Protein AF-A0A091LZL6-F1 (afdb_monomer)

Sequence (58 aa):
YKCDKCQECFSQKKTLIIHRRMHSGQSGVVLWCSYCGKTFSHPSNLIRHQRIHTGERP

Foldseek 3Di:
DAAPPPRDDDPDPVVNVVVNCVVPVPLPDQDAAPVPRDTDSDPVVNVVVVCVVVVDDD

InterPro domains:
  IPR013087 Zinc finger C2H2-type [PF00096] (1-23)
  IPR013087 Zinc finger C2H2-type [PF00096] (33-53)
  IPR013087 Zinc finger C2H2-type [PS00028] (3-23)
  IPR013087 Zinc finger C2H2-type [PS00028] (33-53)
  IPR013087 Zinc finger C2H2-type [PS50157] (1-28)
  IPR013087 Zinc finger C2H2-type [PS50157] (31-58)
  IPR013087 Zinc finger C2H2-type [SM00355] (1-23)
  IPR013087 Zinc finger C2H2-type [SM00355] (31-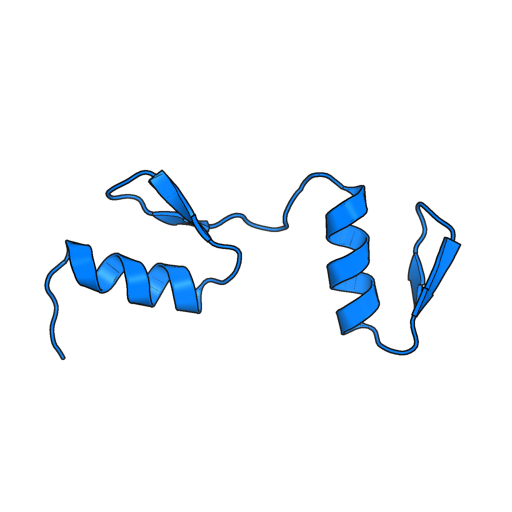53)
  IPR036236 Zinc finger C2H2 superfamily [SSF57667] (1-26)
  IPR036236 Zinc finger C2H2 superfamily [SSF57667] (32-58)

Secondary structure (DSSP, 8-state):
-B-TTT--B-SSHHHHHHHHHHHTS--TT-EEPTTT--EESSHHHHHHHHHHHH----

Mean predicted aligned error: 10.78 Å

Radius of gyration: 15.74 Å; Cα contacts (8 Å, |Δi|>4): 55; chains: 1; bounding box: 34×23×40 Å

Structure (mmCIF, N/CA/C/O backbone):
data_AF-A0A091LZL6-F1
#
_entry.id   AF-A0A091LZL6-F1
#
loop_
_atom_site.group_PDB
_atom_site.id
_atom_site.type_symbol
_atom_site.label_atom_id
_atom_site.label_alt_id
_atom_site.label_comp_id
_atom_site.label_asym_id
_atom_site.label_entity_id
_atom_site.label_seq_id
_atom_site.pdbx_PDB_ins_code
_atom_site.Cartn_x
_atom_site.Cartn_y
_atom_site.Cartn_z
_atom_site.occupancy
_atom_site.B_iso_or_equiv
_atom_site.auth_seq_id
_atom_site.auth_comp_id
_atom_site.auth_asym_id
_atom_site.auth_atom_id
_atom_site.pdbx_PDB_model_num
ATOM 1 N N . TYR A 1 1 ? 18.216 -12.863 -6.389 1.00 80.31 1 TYR A N 1
ATOM 2 C CA . TYR A 1 1 ? 16.792 -12.665 -6.736 1.00 80.31 1 TYR A CA 1
ATOM 3 C C . TYR A 1 1 ? 16.691 -11.672 -7.889 1.00 80.31 1 TYR A C 1
ATOM 5 O O . TYR A 1 1 ? 17.041 -10.518 -7.685 1.00 80.31 1 TYR A O 1
ATOM 13 N N . LYS A 1 2 ? 16.289 -12.108 -9.092 1.00 82.50 2 LYS A N 1
ATOM 14 C CA . LYS A 1 2 ? 16.365 -11.304 -10.328 1.00 82.50 2 LYS A CA 1
ATOM 15 C C . LYS A 1 2 ? 15.013 -10.685 -10.708 1.00 82.50 2 LYS A C 1
ATOM 17 O O . LYS A 1 2 ? 13.966 -11.309 -10.520 1.00 82.50 2 LYS A O 1
ATOM 22 N N . CYS A 1 3 ? 15.027 -9.447 -11.194 1.00 82.69 3 CYS A N 1
ATOM 23 C CA . CYS A 1 3 ? 13.845 -8.782 -11.732 1.00 82.69 3 CYS A CA 1
ATOM 24 C C . CYS A 1 3 ? 13.648 -9.136 -13.205 1.00 82.69 3 CYS A C 1
ATOM 26 O O . CYS A 1 3 ? 14.533 -8.904 -14.017 1.00 82.69 3 CYS A O 1
ATOM 28 N N . ASP A 1 4 ? 12.471 -9.634 -13.572 1.00 80.75 4 ASP A N 1
ATOM 29 C CA . ASP 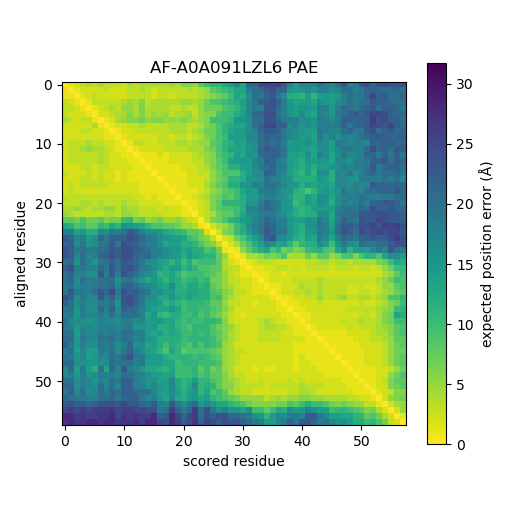A 1 4 ? 12.201 -10.059 -14.951 1.00 80.75 4 ASP A CA 1
ATOM 30 C C . ASP A 1 4 ? 12.041 -8.868 -15.917 1.00 80.75 4 ASP A C 1
ATOM 32 O O . ASP A 1 4 ? 12.253 -9.016 -17.117 1.00 80.75 4 ASP A O 1
ATOM 36 N N . LYS A 1 5 ? 11.725 -7.671 -15.396 1.00 76.81 5 LYS A N 1
ATOM 37 C CA . LYS A 1 5 ? 11.467 -6.453 -16.187 1.00 76.81 5 LYS A CA 1
ATOM 38 C C . LYS A 1 5 ? 12.722 -5.652 -16.540 1.00 76.81 5 LYS A C 1
ATOM 40 O O . LYS A 1 5 ? 12.839 -5.212 -17.674 1.00 76.81 5 LYS A O 1
ATOM 45 N N . CYS A 1 6 ? 13.653 -5.474 -15.603 1.00 83.94 6 CYS A N 1
ATOM 46 C CA . CYS A 1 6 ? 14.895 -4.715 -15.833 1.00 83.94 6 CYS A CA 1
ATOM 47 C C . CYS A 1 6 ? 16.173 -5.527 -15.591 1.00 83.94 6 CYS A C 1
ATOM 49 O O . CYS A 1 6 ? 17.265 -4.975 -15.637 1.00 83.94 6 CYS A O 1
ATOM 51 N N . GLN A 1 7 ? 16.050 -6.829 -15.313 1.00 80.69 7 GLN A N 1
ATOM 52 C CA . GLN A 1 7 ? 17.167 -7.761 -15.126 1.00 80.69 7 GLN A CA 1
ATOM 53 C C . GLN A 1 7 ? 18.112 -7.436 -13.952 1.00 80.69 7 GLN A C 1
ATOM 55 O O . GLN A 1 7 ? 19.123 -8.120 -13.794 1.00 80.69 7 GLN A O 1
ATOM 60 N N . GLU A 1 8 ? 17.752 -6.490 -13.075 1.00 83.88 8 GLU A N 1
ATOM 61 C CA . GLU A 1 8 ? 18.502 -6.200 -11.850 1.00 83.88 8 GLU A CA 1
ATOM 62 C C . GLU A 1 8 ? 18.490 -7.371 -10.857 1.00 83.88 8 GLU A C 1
ATOM 64 O O . GLU A 1 8 ? 17.490 -8.085 -10.689 1.00 83.88 8 GLU A O 1
ATOM 69 N N . CYS A 1 9 ? 19.617 -7.544 -10.166 1.00 86.31 9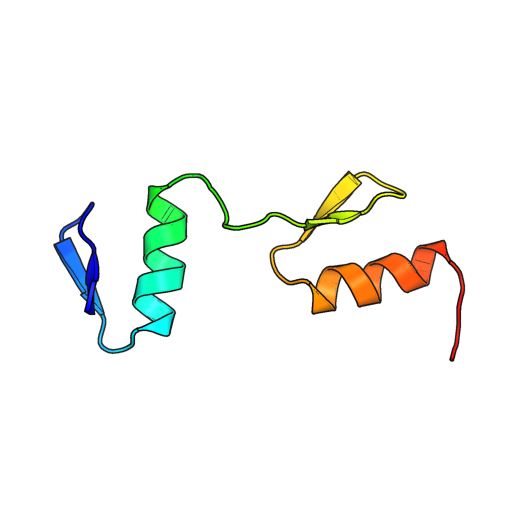 CYS A N 1
ATOM 70 C CA . CYS A 1 9 ? 19.849 -8.623 -9.216 1.00 86.31 9 CYS A CA 1
ATOM 71 C C . CYS A 1 9 ? 19.897 -8.096 -7.780 1.00 86.31 9 CYS A C 1
ATOM 73 O O . CYS A 1 9 ? 20.722 -7.261 -7.430 1.00 86.31 9 CYS A O 1
ATOM 75 N N . PHE A 1 10 ? 19.054 -8.666 -6.922 1.00 87.88 10 PHE A N 1
ATOM 76 C CA . PHE A 1 10 ? 18.968 -8.335 -5.502 1.00 87.88 10 PHE A CA 1
ATOM 77 C C . PHE A 1 10 ? 19.452 -9.497 -4.637 1.00 87.88 10 PHE A C 1
ATOM 79 O O . PHE A 1 10 ? 19.160 -10.667 -4.921 1.00 87.88 10 PHE A O 1
ATOM 86 N N . SER A 1 11 ? 20.128 -9.166 -3.538 1.00 86.75 11 SER A N 1
ATOM 87 C CA . SER A 1 11 ? 20.604 -10.122 -2.531 1.00 86.75 11 SER A CA 1
ATOM 88 C C . SER A 1 11 ? 19.467 -10.723 -1.695 1.00 86.75 11 SER A C 1
ATOM 90 O O . SER A 1 11 ? 19.567 -11.861 -1.247 1.00 86.75 11 SER A O 1
ATOM 92 N N . GLN A 1 12 ? 18.343 -10.013 -1.538 1.00 86.62 12 GLN A N 1
ATOM 93 C CA . GLN A 1 12 ? 17.210 -10.441 -0.710 1.00 86.62 12 GLN A CA 1
ATOM 94 C C . GLN A 1 12 ? 15.886 -10.471 -1.487 1.00 86.62 12 GLN A C 1
ATOM 96 O O . GLN A 1 12 ? 15.592 -9.586 -2.296 1.00 86.62 12 GLN A O 1
ATOM 101 N N . LYS A 1 13 ? 15.035 -11.463 -1.180 1.00 81.56 13 LYS A N 1
ATOM 102 C CA . LYS A 1 13 ? 13.710 -11.629 -1.808 1.00 81.56 13 LYS A CA 1
ATOM 103 C C . LYS A 1 13 ? 12.792 -10.433 -1.541 1.00 81.56 13 LYS A C 1
ATOM 105 O O . LYS A 1 13 ? 12.092 -9.992 -2.446 1.00 81.56 13 LYS A O 1
ATOM 110 N N . LYS A 1 14 ? 12.820 -9.885 -0.318 1.00 78.19 14 LYS A N 1
ATOM 111 C CA . LYS A 1 14 ? 12.028 -8.708 0.087 1.00 78.19 14 LYS A CA 1
ATOM 112 C C . LYS A 1 14 ? 12.339 -7.496 -0.793 1.00 78.19 14 LYS A C 1
ATOM 114 O O . LYS A 1 14 ? 11.417 -6.844 -1.276 1.00 78.19 14 LYS A O 1
ATOM 119 N N . THR A 1 15 ? 13.619 -7.245 -1.053 1.00 79.25 15 THR A N 1
ATOM 120 C CA . THR A 1 15 ? 14.075 -6.139 -1.902 1.00 79.25 15 THR A CA 1
ATOM 121 C C . THR A 1 15 ? 13.635 -6.331 -3.349 1.00 79.25 15 THR A C 1
ATOM 123 O O . THR A 1 15 ? 13.109 -5.394 -3.938 1.00 79.25 15 THR A O 1
ATOM 126 N N . LEU A 1 16 ? 13.722 -7.558 -3.885 1.00 83.38 16 LEU A N 1
ATOM 127 C CA . LEU A 1 16 ? 13.181 -7.869 -5.212 1.00 83.38 16 LEU A CA 1
ATOM 128 C C . LEU A 1 16 ? 11.669 -7.604 -5.290 1.00 83.38 16 LEU A C 1
ATOM 130 O O . LEU A 1 16 ? 11.207 -7.048 -6.278 1.00 83.38 16 LEU A O 1
ATOM 134 N N . ILE A 1 17 ? 10.889 -7.995 -4.276 1.00 78.19 17 ILE A N 1
ATOM 135 C CA . ILE A 1 17 ? 9.431 -7.789 -4.263 1.00 78.19 17 ILE A CA 1
ATOM 136 C C . ILE A 1 17 ? 9.090 -6.294 -4.258 1.00 78.19 17 ILE A C 1
ATOM 138 O O . ILE A 1 17 ? 8.219 -5.874 -5.014 1.00 78.19 17 ILE A O 1
ATOM 142 N N . ILE A 1 18 ? 9.780 -5.489 -3.444 1.00 74.88 18 ILE A N 1
ATOM 143 C CA . ILE A 1 18 ? 9.597 -4.028 -3.414 1.00 74.88 18 ILE A CA 1
ATOM 144 C C . ILE A 1 18 ? 9.980 -3.424 -4.766 1.00 74.88 18 ILE A C 1
ATOM 146 O O . ILE A 1 18 ? 9.211 -2.663 -5.344 1.00 74.88 18 ILE A O 1
ATOM 150 N N . HIS A 1 19 ? 11.126 -3.824 -5.309 1.00 79.94 19 HIS A N 1
ATOM 151 C CA . HIS A 1 19 ? 11.593 -3.366 -6.608 1.00 79.94 19 HIS A CA 1
ATOM 152 C C . HIS A 1 19 ? 10.618 -3.724 -7.744 1.00 79.94 19 HIS A C 1
ATOM 154 O O . HIS A 1 19 ? 10.311 -2.896 -8.596 1.00 79.94 19 HIS A O 1
ATOM 160 N N . ARG A 1 20 ? 10.041 -4.931 -7.727 1.00 75.75 20 ARG A N 1
ATOM 161 C CA . ARG A 1 20 ? 9.071 -5.392 -8.734 1.00 75.75 20 ARG A CA 1
ATOM 162 C C . ARG A 1 20 ? 7.754 -4.590 -8.705 1.00 75.75 20 ARG A C 1
ATOM 164 O O . ARG A 1 20 ? 7.090 -4.482 -9.737 1.00 75.75 20 ARG A O 1
ATOM 171 N N . ARG A 1 21 ? 7.406 -3.972 -7.565 1.00 72.88 21 ARG A N 1
ATOM 172 C CA . ARG A 1 21 ? 6.260 -3.042 -7.440 1.00 72.88 21 ARG A CA 1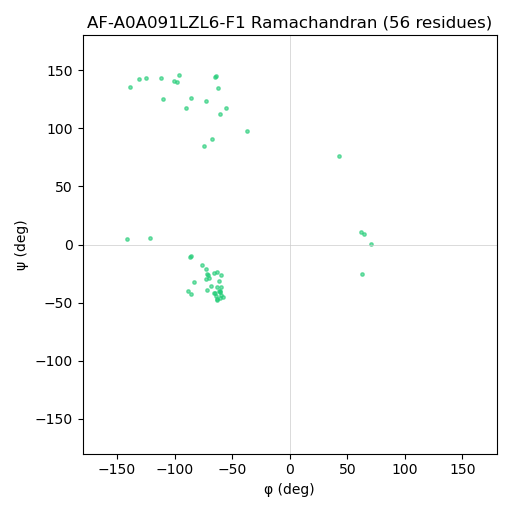
ATOM 173 C C . ARG A 1 21 ? 6.500 -1.713 -8.157 1.00 72.88 21 ARG A C 1
ATOM 175 O O . ARG A 1 21 ? 5.539 -1.123 -8.632 1.00 72.88 21 ARG A O 1
ATOM 182 N N . MET A 1 22 ? 7.755 -1.276 -8.284 1.00 68.31 22 MET A N 1
ATOM 183 C CA . MET A 1 22 ? 8.090 -0.056 -9.030 1.00 68.31 22 MET A CA 1
ATOM 184 C C . MET A 1 22 ? 7.850 -0.230 -10.536 1.00 68.31 22 MET A C 1
ATOM 186 O O . MET A 1 22 ? 7.369 0.687 -11.188 1.00 68.31 22 MET A O 1
ATOM 190 N N . HIS A 1 23 ? 8.099 -1.431 -11.074 1.00 71.69 23 HIS A N 1
ATOM 191 C CA . HIS A 1 23 ? 7.883 -1.740 -12.497 1.00 71.69 23 HIS A CA 1
ATOM 192 C C . HIS A 1 23 ? 6.423 -1.863 -12.907 1.00 71.69 23 HIS A C 1
ATOM 194 O O . HIS A 1 23 ? 6.087 -1.638 -14.064 1.00 71.69 23 HIS A O 1
ATOM 200 N N . SER A 1 24 ? 5.557 -2.292 -11.993 1.00 62.72 24 SER A N 1
ATOM 201 C CA . SER A 1 24 ? 4.183 -2.641 -12.357 1.00 62.72 24 SER A CA 1
ATOM 202 C C . SER A 1 24 ? 3.245 -1.435 -12.340 1.00 62.72 24 SER A C 1
ATOM 204 O O . SER A 1 24 ? 2.097 -1.583 -12.746 1.00 62.72 24 SER A O 1
ATOM 206 N N . GLY A 1 25 ? 3.662 -0.276 -11.805 1.00 56.31 25 GLY A N 1
ATOM 207 C CA . GLY A 1 25 ? 2.773 0.858 -11.480 1.00 56.31 25 GLY A CA 1
ATOM 208 C C . GLY A 1 25 ? 1.714 0.526 -10.409 1.00 56.31 25 GLY A C 1
ATOM 209 O O . GLY A 1 25 ? 1.280 1.381 -9.646 1.00 56.31 25 GLY A O 1
ATOM 210 N N . GLN A 1 26 ? 1.358 -0.751 -10.281 1.00 52.81 26 GLN A N 1
ATOM 211 C CA . GLN A 1 26 ? 0.643 -1.383 -9.196 1.00 52.81 26 GLN A CA 1
ATOM 212 C C . GLN A 1 26 ? 1.575 -1.532 -7.996 1.00 52.81 26 GLN A C 1
ATOM 214 O O . GLN A 1 26 ? 2.178 -2.574 -7.726 1.00 52.81 26 GLN A O 1
ATOM 219 N N . SER A 1 27 ? 1.636 -0.447 -7.237 1.00 51.69 27 SER A N 1
ATOM 220 C CA . SER A 1 27 ? 1.640 -0.506 -5.783 1.00 51.69 27 SER A CA 1
ATOM 221 C C . SER A 1 27 ? 0.701 -1.636 -5.322 1.00 51.69 27 SER A C 1
ATOM 223 O O . SER A 1 27 ? -0.521 -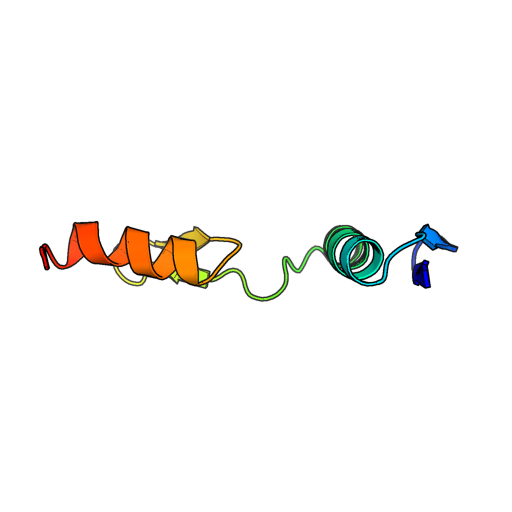1.506 -5.359 1.00 51.69 27 SER A O 1
ATOM 225 N N . GLY A 1 28 ? 1.268 -2.809 -5.022 1.00 58.41 28 GLY A N 1
ATOM 226 C CA . GLY A 1 28 ? 0.501 -3.992 -4.639 1.00 58.41 28 GLY A CA 1
ATOM 227 C C . GLY A 1 28 ? -0.386 -3.6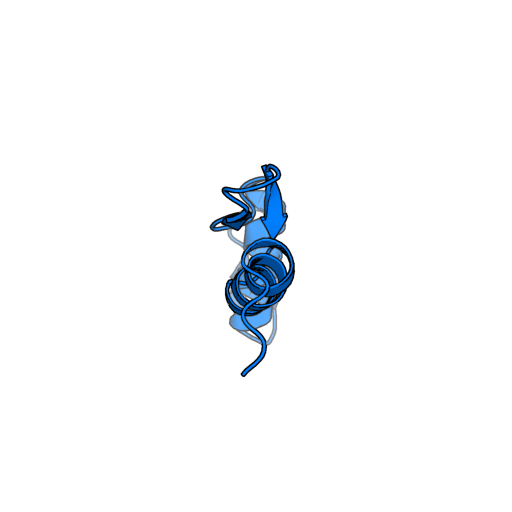64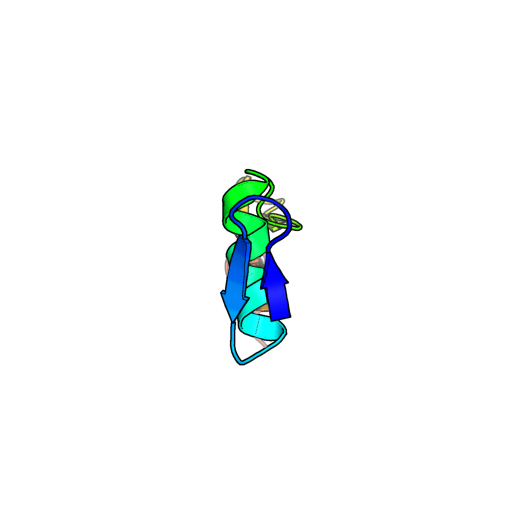 -3.443 1.00 58.41 28 GLY A C 1
ATOM 228 O O . GLY A 1 28 ? 0.145 -3.306 -2.395 1.00 58.41 28 GLY A O 1
ATOM 229 N N . VAL A 1 29 ? -1.706 -3.757 -3.648 1.00 55.97 29 VAL A N 1
ATOM 230 C CA . VAL A 1 29 ? -2.778 -3.368 -2.715 1.00 55.97 29 VAL A CA 1
ATOM 231 C C . VAL A 1 29 ? -2.511 -2.034 -2.023 1.00 55.97 29 VAL A C 1
ATOM 233 O O . VAL A 1 29 ? -2.167 -1.963 -0.846 1.00 55.97 29 VAL A O 1
ATOM 236 N N . VAL A 1 30 ? -2.712 -0.947 -2.768 1.00 62.38 30 VAL A N 1
ATOM 237 C CA . VAL A 1 30 ? -2.981 0.348 -2.148 1.00 62.38 30 VAL A CA 1
ATOM 238 C C . VAL A 1 30 ? -4.256 0.210 -1.328 1.00 62.38 30 VAL A C 1
ATOM 240 O O . VAL A 1 30 ? -5.338 0.018 -1.874 1.00 62.38 30 VAL A O 1
ATOM 243 N N . LEU A 1 31 ? -4.120 0.288 -0.012 1.00 76.81 31 LEU A N 1
ATOM 244 C CA . LEU A 1 31 ? -5.253 0.222 0.894 1.00 76.81 31 LEU A CA 1
ATOM 245 C C . LEU A 1 31 ? -5.755 1.644 1.110 1.00 76.81 31 LEU A C 1
ATOM 247 O O . LEU A 1 31 ? -5.005 2.491 1.596 1.00 76.81 31 LEU A O 1
ATOM 251 N N . TRP A 1 32 ? -6.991 1.927 0.717 1.00 77.06 32 TRP A N 1
ATOM 252 C CA . TRP A 1 32 ? -7.583 3.245 0.909 1.00 77.06 32 TRP A CA 1
ATOM 253 C C . TRP A 1 32 ? -8.437 3.288 2.174 1.00 77.06 32 TRP A C 1
ATOM 255 O O . TRP A 1 32 ? -9.088 2.320 2.560 1.00 77.06 32 TRP A O 1
ATOM 265 N N . CYS A 1 33 ? -8.439 4.441 2.829 1.00 85.56 33 CYS A N 1
ATOM 266 C CA . CYS A 1 33 ? -9.341 4.720 3.927 1.00 85.56 33 CYS A CA 1
ATOM 267 C C . CYS A 1 33 ? -10.757 4.924 3.391 1.00 85.56 33 CYS A C 1
ATOM 269 O O . CYS A 1 33 ? -10.984 5.813 2.576 1.00 85.56 33 CYS A O 1
ATOM 271 N N . SER A 1 34 ? -11.717 4.143 3.882 1.00 84.75 34 SER A N 1
ATOM 272 C CA . SER A 1 34 ? -13.136 4.285 3.533 1.00 84.75 34 SER A CA 1
ATOM 273 C C . SER A 1 34 ? -13.745 5.623 3.970 1.00 84.75 34 SER A C 1
ATOM 275 O O . SER A 1 34 ? -14.711 6.063 3.362 1.00 84.75 34 SER A O 1
ATOM 277 N N . TYR A 1 35 ? -13.173 6.289 4.979 1.00 84.81 35 TYR A N 1
ATOM 278 C CA . TYR A 1 35 ? -13.684 7.565 5.495 1.00 84.81 35 TYR A CA 1
ATOM 279 C C . TYR A 1 35 ? -13.220 8.787 4.692 1.00 84.81 35 TYR A C 1
ATOM 281 O O . TYR A 1 35 ? -13.939 9.775 4.611 1.00 84.81 35 TYR A O 1
ATOM 289 N N . CYS A 1 36 ? -12.009 8.759 4.122 1.00 88.94 36 CYS A N 1
ATOM 290 C CA . CYS A 1 36 ? -11.415 9.947 3.489 1.00 88.94 36 CYS A CA 1
ATOM 291 C C . CYS A 1 36 ? -10.628 9.676 2.199 1.00 88.94 36 CYS A C 1
ATOM 293 O O . CYS A 1 36 ? -9.966 10.576 1.687 1.00 88.94 36 CYS A O 1
ATOM 295 N N . GLY A 1 37 ? -10.626 8.440 1.697 1.00 77.88 37 GLY A N 1
ATOM 296 C CA . GLY A 1 37 ? -9.958 8.059 0.449 1.00 77.88 37 GLY A CA 1
ATOM 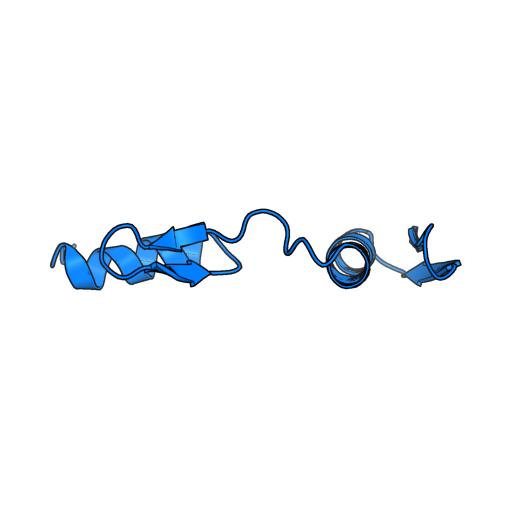297 C C . GLY A 1 37 ? -8.425 8.047 0.497 1.00 77.88 37 GLY A C 1
ATOM 298 O O . GLY A 1 37 ? -7.793 7.726 -0.505 1.00 77.88 37 GLY A O 1
ATOM 299 N N . LYS A 1 38 ? -7.794 8.362 1.641 1.00 81.75 38 LYS A N 1
ATOM 300 C CA . LYS A 1 38 ? -6.326 8.348 1.776 1.00 81.75 38 LYS A CA 1
ATOM 301 C C . LYS A 1 38 ? -5.754 6.953 1.556 1.00 81.75 38 LYS A C 1
ATOM 303 O O . LYS A 1 38 ? -6.236 5.986 2.137 1.00 81.75 38 LYS A O 1
ATOM 308 N N . THR A 1 39 ? -4.685 6.870 0.777 1.00 80.38 39 THR A N 1
ATOM 309 C CA . THR A 1 39 ? -4.042 5.621 0.362 1.00 80.38 39 THR A CA 1
ATOM 310 C C . THR A 1 39 ? -2.832 5.259 1.219 1.00 80.38 39 THR A C 1
ATOM 312 O O . THR A 1 39 ? -2.003 6.116 1.523 1.00 80.38 39 THR A O 1
ATOM 315 N N . PHE A 1 40 ? -2.673 3.976 1.539 1.00 82.75 40 PHE A N 1
ATOM 316 C CA . PHE A 1 40 ? -1.592 3.449 2.367 1.00 82.75 40 PHE A CA 1
ATOM 317 C C . PHE A 1 40 ? -0.928 2.239 1.707 1.00 82.75 40 PHE A C 1
ATOM 319 O O . PHE A 1 40 ? -1.588 1.391 1.111 1.00 82.75 40 PHE A O 1
ATOM 326 N N . SER A 1 41 ? 0.394 2.139 1.862 1.00 76.50 41 SER A N 1
ATOM 327 C CA . SER A 1 41 ? 1.206 1.021 1.356 1.00 76.50 41 SER A CA 1
ATOM 328 C C . SER A 1 41 ? 1.277 -0.175 2.312 1.00 76.50 41 SER A C 1
ATOM 330 O O . SER A 1 41 ? 1.810 -1.221 1.946 1.00 76.50 41 SER A O 1
ATOM 332 N N . HIS A 1 42 ? 0.789 -0.015 3.549 1.00 79.50 42 HIS A N 1
ATOM 333 C CA . HIS A 1 42 ? 0.809 -1.042 4.589 1.00 79.50 42 HIS A CA 1
ATOM 334 C C . HIS A 1 42 ? -0.520 -1.069 5.364 1.00 79.50 42 HIS A C 1
ATOM 336 O O . HIS A 1 42 ? -0.990 -0.006 5.783 1.00 79.50 42 HIS A O 1
ATOM 342 N N . PRO A 1 43 ? -1.088 -2.259 5.637 1.00 80.31 43 PRO A N 1
ATOM 343 C CA . PRO A 1 43 ? -2.357 -2.402 6.356 1.00 80.31 43 PRO A CA 1
ATOM 344 C C . PRO A 1 43 ? -2.304 -1.878 7.790 1.00 80.31 43 PRO A C 1
ATOM 346 O O . PRO A 1 43 ? -3.250 -1.241 8.239 1.00 80.31 43 PRO A O 1
ATOM 349 N N . SER A 1 44 ? -1.183 -2.051 8.494 1.00 84.06 44 SER A N 1
ATOM 350 C CA . SER A 1 44 ? -0.997 -1.511 9.849 1.00 84.06 44 SER A CA 1
ATOM 351 C C . SER A 1 44 ? -1.117 0.016 9.901 1.00 84.06 44 SER A C 1
ATOM 353 O O . SER A 1 44 ? -1.681 0.566 10.847 1.00 84.06 44 SER A O 1
ATOM 355 N N . ASN A 1 45 ? -0.638 0.706 8.860 1.00 86.88 45 ASN A N 1
ATOM 356 C CA . ASN A 1 45 ? -0.758 2.157 8.744 1.00 86.88 45 ASN A CA 1
ATOM 357 C C . ASN A 1 45 ? -2.200 2.588 8.453 1.00 86.88 45 ASN A C 1
ATOM 359 O O . ASN A 1 45 ? -2.641 3.576 9.038 1.00 86.88 45 ASN A O 1
ATOM 363 N N . LEU A 1 46 ? -2.933 1.842 7.614 1.00 88.00 46 LEU A N 1
ATOM 364 C CA . LEU A 1 46 ? -4.358 2.091 7.379 1.00 88.00 46 LEU A CA 1
ATOM 365 C C . LEU A 1 46 ? -5.175 1.891 8.663 1.00 88.00 46 LEU A C 1
ATOM 367 O O . LEU A 1 46 ? -5.953 2.768 9.016 1.00 88.00 46 LEU A O 1
ATOM 371 N N . ILE A 1 47 ? -4.975 0.786 9.386 1.00 85.81 47 ILE A N 1
ATOM 372 C CA . ILE A 1 47 ? -5.733 0.483 10.612 1.00 85.81 47 ILE A CA 1
ATOM 373 C C . ILE A 1 47 ? -5.501 1.569 11.666 1.00 85.81 47 ILE A C 1
ATOM 375 O O . ILE A 1 47 ? -6.451 2.091 12.244 1.00 85.81 47 ILE A O 1
ATOM 379 N N . ARG A 1 48 ? -4.242 1.974 11.887 1.00 88.75 48 ARG A N 1
ATOM 380 C CA . ARG A 1 48 ? -3.930 3.085 12.799 1.00 88.75 48 ARG A CA 1
ATOM 381 C C . ARG A 1 48 ? -4.581 4.389 12.342 1.00 88.75 48 ARG A C 1
ATOM 383 O O . ARG A 1 48 ? -5.057 5.150 13.175 1.00 88.75 48 ARG A O 1
ATOM 390 N N . HIS A 1 49 ? -4.594 4.646 11.037 1.00 90.50 49 HIS A N 1
ATOM 391 C CA . HIS A 1 49 ? -5.257 5.816 10.480 1.00 90.50 49 HIS A CA 1
ATOM 392 C C . HIS A 1 49 ? -6.777 5.769 10.683 1.00 90.50 49 HIS A C 1
ATOM 394 O O . HIS A 1 49 ? -7.346 6.784 11.048 1.00 90.50 49 HIS A O 1
ATOM 400 N N . GLN A 1 50 ? -7.440 4.625 10.510 1.00 88.69 50 GLN A N 1
ATOM 401 C CA . GLN A 1 50 ? -8.893 4.507 10.692 1.00 88.69 50 GLN A CA 1
ATOM 402 C C . GLN A 1 50 ? -9.345 4.834 12.121 1.00 88.69 50 GLN A C 1
ATOM 404 O O . GLN A 1 50 ? -10.403 5.435 12.286 1.00 88.69 50 GLN A O 1
ATOM 409 N N . ARG A 1 51 ? -8.511 4.562 13.134 1.00 87.62 51 ARG A N 1
ATOM 410 C CA . ARG A 1 51 ? -8.799 4.918 14.537 1.00 87.62 51 ARG A CA 1
ATOM 411 C C . ARG A 1 51 ? -9.000 6.417 14.768 1.00 87.62 51 ARG A C 1
ATOM 413 O O . ARG A 1 51 ? -9.706 6.797 15.693 1.00 87.62 51 ARG A O 1
ATOM 420 N N . ILE A 1 52 ? -8.412 7.282 13.933 1.00 88.12 52 ILE A N 1
ATOM 421 C CA . ILE A 1 52 ? -8.623 8.736 14.058 1.00 88.12 52 ILE A CA 1
ATOM 422 C C . ILE A 1 52 ? -10.036 9.148 13.626 1.00 88.12 52 ILE A C 1
ATOM 424 O O . ILE A 1 52 ? -10.513 10.189 14.060 1.00 88.12 52 ILE A O 1
ATOM 428 N N . HIS A 1 53 ? -10.676 8.358 12.755 1.00 86.25 53 HIS A N 1
ATOM 429 C CA . HIS A 1 53 ? -12.029 8.615 12.257 1.00 86.25 53 HIS A CA 1
ATOM 430 C C . HIS A 1 53 ? -13.081 8.001 13.169 1.00 86.25 53 HIS A C 1
ATOM 432 O O . HIS A 1 53 ? -14.103 8.627 13.419 1.00 86.25 53 HIS A O 1
ATOM 438 N N . THR A 1 54 ? -12.829 6.791 13.678 1.00 82.44 54 THR A N 1
ATOM 439 C CA . THR A 1 54 ? -13.759 6.125 14.600 1.00 82.44 54 THR A CA 1
ATOM 440 C C . THR A 1 54 ? -13.697 6.700 16.010 1.00 82.44 54 THR A C 1
ATO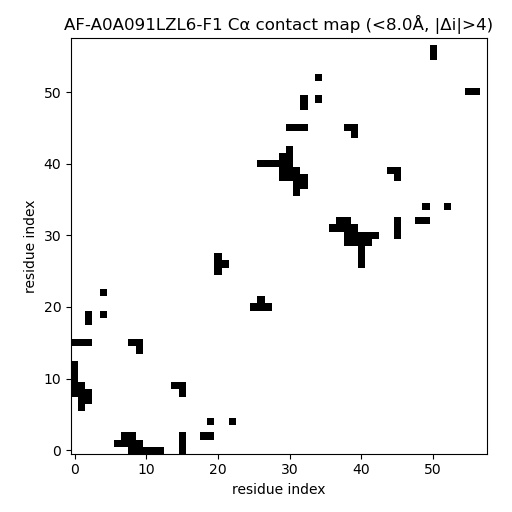M 442 O O . THR A 1 54 ? -14.619 6.486 16.787 1.00 82.44 54 THR A O 1
ATOM 445 N N . GLY A 1 55 ? -12.630 7.427 16.362 1.00 73.75 55 GLY A N 1
ATOM 446 C CA . GLY A 1 55 ? -12.461 7.979 17.706 1.00 73.75 55 GLY A CA 1
ATOM 447 C C . GLY A 1 55 ? -12.307 6.906 18.789 1.00 73.75 55 GLY A C 1
ATOM 448 O O . GLY A 1 55 ? -12.300 7.243 19.971 1.00 73.75 55 GLY A O 1
ATOM 449 N N . GLU A 1 56 ? -12.159 5.633 18.402 1.00 60.56 56 GLU A N 1
ATOM 450 C CA . GLU A 1 56 ? -11.880 4.527 19.312 1.00 60.56 56 GLU A CA 1
ATOM 451 C C . GLU A 1 56 ? -10.468 4.706 19.881 1.00 60.56 56 GLU A C 1
ATOM 453 O O . GLU A 1 56 ? -9.453 4.285 19.312 1.00 60.56 56 GLU A O 1
ATOM 458 N N . ARG A 1 57 ? -10.401 5.396 21.021 1.00 53.66 57 ARG A N 1
ATOM 459 C CA . ARG A 1 57 ? -9.324 5.216 21.993 1.00 53.66 57 ARG A CA 1
ATOM 460 C C . ARG A 1 57 ? -9.408 3.781 22.541 1.00 53.66 57 ARG A C 1
ATOM 462 O O . ARG A 1 57 ? -10.521 3.272 22.648 1.00 53.66 57 ARG A O 1
ATOM 469 N N . PRO A 1 58 ? -8.265 3.132 22.837 1.00 61.91 58 PRO A N 1
ATOM 470 C CA . PRO A 1 58 ? -8.279 1.855 23.545 1.00 61.91 58 PRO A CA 1
ATOM 471 C C . PRO A 1 58 ? -9.004 1.977 24.889 1.00 61.91 58 PRO A C 1
ATOM 473 O O . PRO A 1 58 ? -9.006 3.100 25.451 1.00 61.91 58 PRO A O 1
#

Organism: Cariama cristata (NCBI:txid54380)

Nearest PDB structures (foldseek):
  6b0r-assembly1_D  TM=5.574E-01  e=6.271E-03  Homo sapiens
  4m9e-assembly1_A  TM=5.279E-01  e=3.055E-03  Mus musculus
  6blw-assembly1_A  TM=5.229E-01  e=5.054E-03  Homo sapiens
  2yt9-assembly1_A  TM=4.120E-01  e=1.985E-03  Homo sapiens
  6wmi-assembly2_D  TM=5.040E-01  e=1.716E-02  Homo sapiens

Solvent-accessible surface area (backbone atoms only — not comparable to full-atom values): 3665 Å² total; per-residue (Å²): 75,72,39,93,87,80,66,50,76,31,97,41,67,68,58,37,54,56,53,54,28,68,77,62,76,49,58,72,70,65,43,57,39,92,88,76,63,53,73,27,85,45,69,71,60,41,56,60,54,48,36,73,75,70,63,64,69,134

pLDDT: mean 77.71, std 10.38, range [51.69, 90.5]